Protein AF-A0AAW4ULJ7-F1 (afdb_monomer_lite)

Sequence (119 aa):
MPTNSKKSNSLRASGAFKAPSILLKKGEVDLTDKYDEQAEYLLGLVDECSHNFMEKYDIDEYIIDYEDGMDEEVLKCLAYINMNNIEEAKKIAQESINNGNRGNYENGGKAFFDWILML

Structure (mmCIF, N/CA/C/O backbone):
data_AF-A0AAW4ULJ7-F1
#
_entry.id   AF-A0AAW4ULJ7-F1
#
loop_
_atom_site.group_PDB
_atom_site.id
_atom_site.type_symbol
_atom_site.label_atom_id
_atom_site.label_alt_id
_atom_site.label_comp_id
_atom_site.label_asym_id
_atom_site.label_entity_id
_atom_site.label_seq_id
_atom_site.pdbx_PDB_ins_code
_atom_site.Cartn_x
_atom_site.Cartn_y
_atom_site.Cartn_z
_atom_site.occupancy
_atom_site.B_iso_or_equiv
_atom_site.auth_seq_id
_atom_site.auth_comp_id
_atom_site.auth_asym_id
_atom_site.auth_atom_id
_atom_site.pdbx_PDB_model_num
ATOM 1 N N . MET A 1 1 ? -28.895 19.865 -1.180 1.00 45.88 1 MET A N 1
ATOM 2 C CA . MET A 1 1 ? -28.143 18.593 -1.249 1.00 45.88 1 MET A CA 1
ATOM 3 C C . MET A 1 1 ? -28.246 17.804 0.069 1.00 45.88 1 MET A C 1
ATOM 5 O O . MET A 1 1 ? -27.271 17.757 0.801 1.00 45.88 1 MET A O 1
ATOM 9 N N . PRO A 1 2 ? -29.397 17.199 0.422 1.00 46.66 2 PRO A N 1
ATOM 10 C CA . PRO A 1 2 ? -29.567 16.475 1.696 1.00 46.66 2 PRO A CA 1
ATOM 11 C C . PRO A 1 2 ? -29.463 14.943 1.559 1.00 46.66 2 PRO A C 1
ATOM 13 O O . PRO A 1 2 ? -29.445 14.223 2.548 1.00 46.66 2 PRO A O 1
ATOM 16 N N . THR A 1 3 ? -29.426 14.420 0.332 1.00 52.91 3 THR A N 1
ATOM 17 C CA . THR A 1 3 ? -29.600 12.989 0.025 1.00 52.91 3 THR A CA 1
ATOM 18 C C . THR A 1 3 ? -28.301 12.196 -0.075 1.00 52.91 3 THR A C 1
ATOM 20 O O . THR A 1 3 ? -28.354 10.980 -0.251 1.00 52.91 3 THR A O 1
ATOM 23 N N . ASN A 1 4 ? -27.143 12.856 0.019 1.00 51.97 4 ASN A N 1
ATOM 24 C CA . ASN A 1 4 ? -25.850 12.173 -0.033 1.00 51.97 4 ASN A CA 1
ATOM 25 C C . ASN A 1 4 ? -25.400 11.659 1.333 1.00 51.97 4 ASN A C 1
ATOM 27 O O . ASN A 1 4 ? -24.760 10.621 1.362 1.00 51.97 4 ASN A O 1
ATOM 31 N N . SER A 1 5 ? -25.768 12.304 2.446 1.00 52.66 5 SER A N 1
ATOM 32 C CA . SER A 1 5 ? -25.266 11.954 3.787 1.00 52.66 5 SER A CA 1
ATOM 33 C C . SER A 1 5 ? -25.671 10.557 4.267 1.00 52.66 5 SER A C 1
ATOM 35 O O . SER A 1 5 ? -24.947 9.955 5.049 1.00 52.66 5 SER A O 1
ATOM 37 N N . LYS A 1 6 ? -26.798 10.023 3.777 1.00 53.59 6 LYS A N 1
ATOM 38 C CA . LYS A 1 6 ? -27.354 8.724 4.199 1.00 53.59 6 LYS A CA 1
ATOM 39 C C . LYS A 1 6 ? -27.054 7.556 3.252 1.00 53.59 6 LYS A C 1
ATOM 41 O O . LYS A 1 6 ? -27.572 6.464 3.457 1.00 53.59 6 LYS A O 1
ATOM 46 N N . LYS A 1 7 ? -26.282 7.765 2.182 1.00 56.06 7 LYS A N 1
ATOM 47 C CA . LYS A 1 7 ? -25.894 6.682 1.262 1.00 56.06 7 LYS A CA 1
ATOM 48 C C . LYS A 1 7 ? -24.566 6.080 1.715 1.00 56.06 7 LYS A C 1
ATOM 50 O O . LYS A 1 7 ? -23.705 6.816 2.174 1.00 56.06 7 LYS A O 1
ATOM 55 N N . SER A 1 8 ? -24.361 4.778 1.504 1.00 50.88 8 SER A N 1
ATOM 56 C CA . SER A 1 8 ? -23.089 4.087 1.807 1.00 50.88 8 SER A CA 1
ATOM 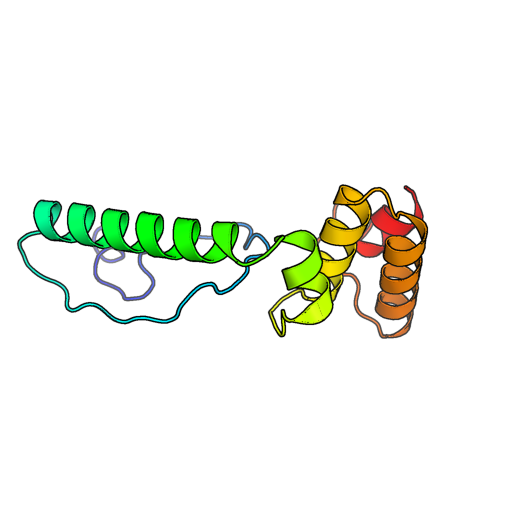57 C C . SER A 1 8 ? -21.861 4.751 1.163 1.00 50.88 8 SER A C 1
ATOM 59 O O . SER A 1 8 ? -20.746 4.625 1.648 1.00 50.88 8 SER A O 1
ATOM 61 N N . ASN A 1 9 ? -22.084 5.491 0.075 1.00 44.09 9 ASN A N 1
ATOM 62 C CA . ASN A 1 9 ? -21.069 6.221 -0.677 1.00 44.09 9 ASN A CA 1
ATOM 63 C C . ASN A 1 9 ? -20.973 7.709 -0.286 1.00 44.09 9 ASN A C 1
ATOM 65 O O . ASN A 1 9 ? -20.402 8.486 -1.046 1.00 44.09 9 ASN A O 1
ATOM 69 N N . SER A 1 10 ? -21.535 8.134 0.851 1.00 52.62 10 SER A N 1
ATOM 70 C CA . SER A 1 10 ? -21.504 9.533 1.310 1.00 52.62 10 SER A CA 1
ATOM 71 C C . SER A 1 10 ? -20.080 10.067 1.513 1.00 52.62 10 SER A C 1
ATOM 73 O O . SER A 1 10 ? -19.833 11.244 1.266 1.00 52.62 10 SER A O 1
ATOM 75 N N . LEU A 1 11 ? -19.142 9.183 1.879 1.00 50.03 11 LEU A N 1
ATOM 76 C CA . LEU A 1 11 ? -17.709 9.462 2.029 1.00 50.03 11 LEU A CA 1
ATOM 77 C C . LEU A 1 11 ? -16.922 9.436 0.712 1.00 50.03 11 LEU A C 1
ATOM 79 O O . LEU A 1 11 ? -15.755 9.820 0.693 1.00 50.03 11 LEU A O 1
ATOM 83 N N . ARG A 1 12 ? -17.529 9.023 -0.409 1.00 48.84 12 ARG A N 1
ATOM 84 C CA . ARG A 1 12 ? -16.900 9.183 -1.726 1.00 48.84 12 ARG A CA 1
ATOM 85 C C . ARG A 1 12 ? -17.080 10.630 -2.166 1.00 48.84 12 ARG A C 1
ATOM 87 O O . ARG A 1 12 ? -17.937 10.951 -2.989 1.00 48.84 12 ARG A O 1
ATOM 94 N N . ALA A 1 13 ? -16.269 11.506 -1.579 1.00 43.75 13 ALA A N 1
ATOM 95 C CA . ALA A 1 13 ? -16.014 12.828 -2.117 1.00 43.75 13 ALA A CA 1
ATOM 96 C C . ALA A 1 13 ? -15.749 12.694 -3.626 1.00 43.75 13 ALA A C 1
ATOM 98 O O . ALA A 1 13 ? -14.930 11.889 -4.073 1.00 43.75 13 ALA A O 1
ATOM 99 N N . SER A 1 14 ? -16.534 13.429 -4.409 1.00 38.03 14 SER A N 1
ATOM 100 C CA . SER A 1 14 ? -16.473 13.439 -5.866 1.00 38.03 14 SER A CA 1
ATOM 101 C C . SER A 1 14 ? -15.054 13.775 -6.335 1.00 38.03 14 SER A C 1
ATOM 103 O O . SER A 1 14 ? -14.543 14.839 -6.010 1.00 38.03 14 SER A O 1
ATOM 105 N N . GLY A 1 15 ? -14.428 12.868 -7.092 1.00 42.47 15 GLY A N 1
ATOM 106 C CA . GLY A 1 15 ? -13.172 13.128 -7.808 1.00 42.47 15 GLY A CA 1
ATOM 107 C C . GLY A 1 15 ? -11.888 13.157 -6.969 1.00 42.47 15 GLY A C 1
ATOM 108 O O . GLY A 1 15 ? -10.881 13.664 -7.453 1.00 42.47 15 GLY A O 1
ATOM 109 N N . ALA A 1 16 ? -11.895 12.639 -5.739 1.00 44.47 16 ALA A N 1
ATOM 110 C CA . ALA A 1 16 ? -10.705 12.619 -4.893 1.00 44.47 16 ALA A CA 1
ATOM 111 C C . ALA A 1 16 ? -9.673 11.592 -5.395 1.00 44.47 16 ALA A C 1
ATOM 113 O O . ALA A 1 16 ? -9.977 10.407 -5.528 1.00 44.47 16 ALA A O 1
ATOM 114 N N . PHE A 1 17 ? -8.457 12.074 -5.652 1.00 51.62 17 PHE A N 1
ATOM 115 C CA . PHE A 1 17 ? -7.221 11.303 -5.773 1.00 51.62 17 PHE A CA 1
ATOM 116 C C . PHE A 1 17 ? -7.244 10.131 -4.775 1.00 51.62 17 PHE A C 1
ATOM 118 O O . PHE A 1 17 ? -7.237 10.360 -3.564 1.00 51.62 17 PHE A O 1
ATOM 125 N N . LYS A 1 18 ? -7.336 8.881 -5.248 1.00 62.22 18 LYS A N 1
ATOM 126 C CA . LYS A 1 18 ? -7.144 7.735 -4.356 1.00 62.22 18 LYS A CA 1
ATOM 127 C C . LYS A 1 18 ? -5.639 7.593 -4.177 1.00 62.22 18 LYS A C 1
ATOM 129 O O . LYS A 1 18 ? -4.960 7.067 -5.055 1.00 62.22 18 LYS A O 1
ATOM 134 N N . ALA A 1 19 ? -5.132 8.166 -3.089 1.00 68.00 19 ALA A N 1
ATOM 135 C CA . ALA A 1 19 ? -3.752 7.955 -2.693 1.00 68.00 19 ALA A CA 1
ATOM 136 C C . ALA A 1 19 ? -3.519 6.445 -2.505 1.00 68.00 19 ALA A C 1
ATOM 138 O O . ALA A 1 19 ? -4.414 5.774 -1.969 1.00 68.00 19 ALA A O 1
ATOM 139 N N . PRO A 1 20 ? -2.360 5.918 -2.931 1.00 74.06 20 PRO A N 1
ATOM 140 C CA . PRO A 1 20 ? -1.950 4.573 -2.562 1.00 74.06 20 PRO A CA 1
ATOM 141 C C . PRO A 1 20 ? -2.033 4.406 -1.041 1.00 74.06 20 PRO A C 1
ATOM 143 O O . PRO A 1 20 ? -1.692 5.319 -0.286 1.00 74.06 20 PRO A O 1
ATOM 146 N N . SER A 1 21 ? -2.548 3.268 -0.590 1.00 79.44 21 SER A N 1
ATOM 147 C CA . SER A 1 21 ? -2.822 3.011 0.823 1.00 79.44 21 SER A CA 1
ATOM 148 C C . SER A 1 21 ? -2.637 1.538 1.131 1.00 79.44 21 SER A C 1
ATOM 150 O O . SER A 1 21 ? -3.144 0.712 0.374 1.00 79.44 21 SER A O 1
ATOM 152 N N . ILE A 1 22 ? -2.038 1.235 2.276 1.00 83.00 22 ILE A N 1
ATOM 153 C CA . ILE A 1 22 ? -1.893 -0.132 2.779 1.00 83.00 22 ILE A CA 1
ATOM 154 C C . ILE A 1 22 ? -3.043 -0.494 3.723 1.00 83.00 22 ILE A C 1
ATOM 156 O O . ILE A 1 22 ? -3.570 0.359 4.450 1.00 83.00 22 ILE A O 1
ATOM 160 N N . LEU A 1 23 ? -3.454 -1.762 3.722 1.00 84.50 23 LEU A N 1
ATOM 161 C CA . LEU A 1 23 ? -4.490 -2.252 4.633 1.00 84.50 23 LEU A CA 1
ATOM 162 C C . LEU A 1 23 ? -3.863 -2.789 5.924 1.00 84.50 23 LEU A C 1
ATOM 164 O O . LEU A 1 23 ? -3.368 -3.908 5.960 1.00 84.50 23 LEU A O 1
ATOM 168 N N . LEU A 1 24 ? -3.983 -2.032 7.017 1.00 84.69 24 LEU A N 1
ATOM 169 C CA . LEU A 1 24 ? -3.469 -2.463 8.326 1.00 84.69 24 LEU A CA 1
ATOM 170 C C . LEU A 1 24 ? -4.373 -3.501 9.009 1.00 84.69 24 LEU A C 1
ATOM 172 O O . LEU A 1 24 ? -3.906 -4.444 9.644 1.00 84.69 24 LEU A O 1
ATOM 176 N N . LYS A 1 25 ? -5.695 -3.307 8.921 1.00 83.50 25 LYS A N 1
ATOM 177 C CA . LYS A 1 25 ? -6.698 -4.183 9.538 1.00 83.50 25 LYS A CA 1
ATOM 178 C C . LYS A 1 25 ? -8.057 -3.985 8.881 1.00 83.50 25 LYS A C 1
ATOM 180 O O . LYS A 1 25 ? -8.468 -2.859 8.612 1.00 83.50 25 LYS A O 1
ATOM 185 N N . LYS A 1 26 ? -8.790 -5.081 8.682 1.00 85.81 26 LYS A N 1
ATOM 186 C CA . LYS A 1 26 ? -10.197 -5.050 8.269 1.00 85.81 26 LYS A CA 1
ATOM 187 C C . LYS A 1 26 ? -11.099 -5.199 9.495 1.00 85.81 26 LYS A C 1
ATOM 189 O O . LYS A 1 26 ? -10.845 -6.053 10.341 1.00 85.81 26 LYS A O 1
ATOM 194 N N . GLY A 1 27 ? -12.148 -4.387 9.582 1.00 84.94 27 GLY A N 1
ATOM 195 C CA . GLY A 1 27 ? -13.113 -4.426 10.678 1.00 84.94 27 GLY A CA 1
ATOM 196 C C . GLY A 1 27 ? -14.462 -3.839 10.276 1.00 84.94 27 GLY A C 1
ATOM 197 O O . GLY A 1 27 ? -14.570 -3.162 9.254 1.00 84.94 27 GLY A O 1
ATOM 198 N N . GLU A 1 28 ? -15.477 -4.116 11.087 1.00 87.50 28 GLU A N 1
ATOM 199 C CA . GLU A 1 28 ? -16.849 -3.628 10.929 1.00 87.50 28 GLU A CA 1
ATOM 200 C C . GLU A 1 28 ? -17.339 -3.108 12.285 1.00 87.50 28 GLU A C 1
ATOM 202 O O . GLU A 1 28 ? -16.981 -3.662 13.325 1.00 87.50 28 GLU A O 1
ATOM 207 N N . VAL A 1 29 ? -18.117 -2.023 12.280 1.00 84.38 29 VAL A N 1
ATOM 208 C CA . VAL A 1 29 ? -18.665 -1.401 13.493 1.00 84.38 29 VAL A CA 1
ATOM 209 C C . VAL A 1 29 ? -20.112 -0.999 13.228 1.00 84.38 29 VAL A C 1
ATOM 211 O O . VAL A 1 29 ? -20.399 -0.339 12.227 1.00 84.38 29 VAL A O 1
ATOM 214 N N . ASP A 1 30 ? -21.012 -1.373 14.135 1.00 88.31 30 ASP A N 1
ATOM 215 C C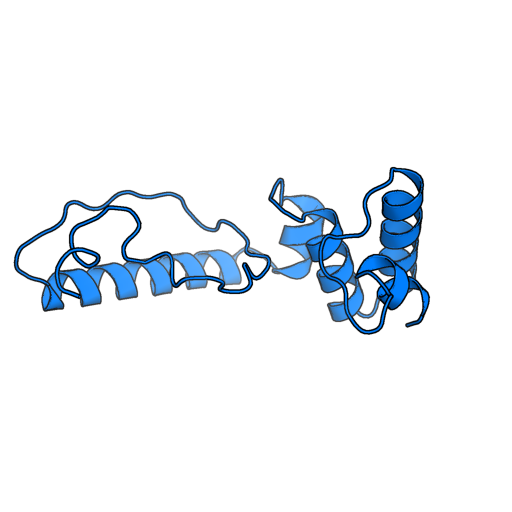A . ASP A 1 30 ? -22.423 -0.994 14.061 1.00 88.31 30 ASP A CA 1
ATOM 216 C C . ASP A 1 30 ? -22.606 0.498 14.345 1.00 88.31 30 ASP A C 1
ATOM 218 O O . ASP A 1 30 ? -22.059 1.037 15.308 1.00 88.31 30 ASP A O 1
ATOM 222 N N . LEU A 1 31 ? -23.394 1.184 13.517 1.00 88.38 31 LEU A N 1
ATOM 223 C CA . LEU A 1 31 ? -23.690 2.603 13.712 1.00 88.38 31 LEU A CA 1
ATOM 224 C C . LEU A 1 31 ? -24.629 2.805 14.901 1.00 88.38 31 LEU A C 1
ATOM 226 O O . LEU A 1 31 ? -25.626 2.100 15.052 1.00 88.38 31 LEU A O 1
ATOM 230 N N . THR A 1 32 ? -24.327 3.816 15.709 1.00 89.06 32 THR A N 1
ATOM 231 C CA . THR A 1 32 ? -25.116 4.184 16.885 1.00 89.06 32 THR A CA 1
ATOM 232 C C . THR A 1 32 ? -25.546 5.647 16.804 1.00 89.06 32 THR A C 1
ATOM 234 O O . THR A 1 32 ? -24.933 6.442 16.095 1.00 89.06 32 THR A O 1
ATOM 237 N N . ASP A 1 33 ? -26.570 6.028 17.570 1.00 91.88 33 ASP A N 1
ATOM 238 C CA . ASP A 1 33 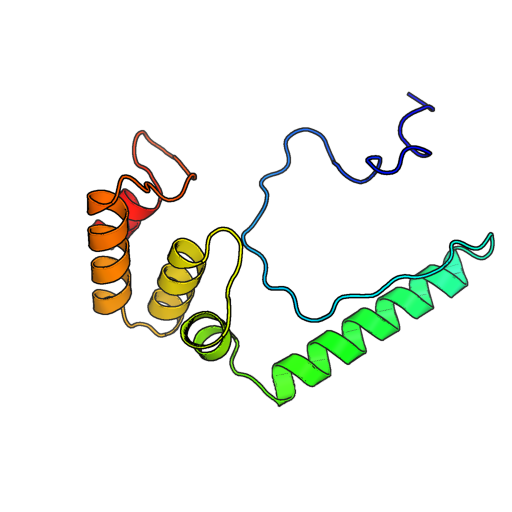? -26.985 7.436 17.696 1.00 91.88 33 ASP A CA 1
ATOM 239 C C . ASP A 1 33 ? -26.044 8.253 18.606 1.00 91.88 33 ASP A C 1
ATOM 241 O O . ASP A 1 33 ? -26.193 9.467 18.751 1.00 91.88 33 ASP A O 1
ATOM 245 N N . LYS A 1 34 ? -25.058 7.595 19.226 1.00 93.38 34 LYS A N 1
ATOM 246 C CA . LYS A 1 34 ? -24.050 8.203 20.094 1.00 93.38 34 LYS A CA 1
ATOM 247 C C . LYS A 1 34 ? -22.784 8.538 19.308 1.00 93.38 34 LYS A C 1
ATOM 249 O O . LYS A 1 34 ? -21.724 7.951 19.519 1.00 93.38 34 LYS A O 1
ATOM 254 N N . TYR A 1 35 ? -22.912 9.472 18.373 1.00 89.12 35 TYR A N 1
ATOM 255 C CA . TYR A 1 35 ? -21.860 9.757 17.395 1.00 89.12 35 TYR A CA 1
ATOM 256 C C . TYR A 1 35 ? -20.515 10.148 18.015 1.00 89.12 35 TYR A C 1
ATOM 258 O O . TYR A 1 35 ? -19.490 9.680 17.531 1.00 89.12 35 TYR A O 1
ATOM 266 N N . ASP A 1 36 ? -20.515 10.948 19.084 1.00 92.56 36 ASP A N 1
ATOM 267 C CA . ASP A 1 36 ? -19.274 11.410 19.720 1.00 92.56 36 ASP A CA 1
ATOM 268 C C . ASP A 1 36 ? -18.518 10.248 20.389 1.00 92.56 36 ASP A C 1
ATOM 270 O O . ASP A 1 36 ? -17.348 10.023 20.086 1.00 92.56 36 ASP A O 1
ATOM 274 N N . GLU A 1 37 ? -19.207 9.430 21.200 1.00 93.38 37 GLU A N 1
ATOM 275 C CA . GLU A 1 37 ? -18.625 8.224 21.820 1.00 93.38 37 GLU A CA 1
ATOM 276 C C . GLU A 1 37 ? -18.110 7.242 20.750 1.00 93.38 37 GLU A C 1
ATOM 278 O O . GLU A 1 37 ? -17.038 6.649 20.881 1.00 93.38 37 GLU A O 1
ATOM 283 N N . GLN A 1 38 ? -18.866 7.076 19.660 1.00 91.75 38 GLN A N 1
ATOM 284 C CA . GLN A 1 38 ? -18.474 6.199 18.562 1.00 91.75 38 GLN A CA 1
ATOM 285 C C . GLN A 1 38 ? -17.252 6.727 17.796 1.00 91.75 38 GLN A C 1
ATOM 287 O O . GLN A 1 38 ? -16.399 5.936 17.394 1.00 91.75 38 GLN A O 1
ATOM 292 N N . ALA A 1 39 ? -17.146 8.041 17.595 1.00 91.44 39 ALA A N 1
ATOM 293 C CA . ALA A 1 39 ? -15.990 8.658 16.956 1.00 91.44 39 ALA A CA 1
ATOM 294 C C . ALA A 1 39 ? -14.726 8.494 17.812 1.00 91.44 39 ALA A C 1
ATOM 296 O O . ALA A 1 39 ? -13.687 8.099 17.283 1.00 91.44 39 ALA A O 1
ATOM 297 N N . GLU A 1 40 ? -14.821 8.720 19.124 1.00 95.06 40 GLU A N 1
ATOM 298 C CA . GLU A 1 40 ? -13.714 8.500 20.063 1.00 95.06 40 GLU A CA 1
ATOM 299 C C . GLU A 1 40 ? -13.248 7.040 20.060 1.00 95.06 40 GLU A C 1
ATOM 301 O O . GLU A 1 40 ? -12.050 6.771 19.970 1.00 95.06 40 GLU A O 1
ATOM 306 N N . TYR A 1 41 ? -14.188 6.090 20.070 1.00 92.31 41 TYR A N 1
ATOM 307 C CA . TYR A 1 41 ? -13.873 4.666 19.969 1.00 92.31 41 TYR A CA 1
ATOM 308 C C . TYR A 1 41 ? -13.133 4.320 18.668 1.00 92.31 41 TYR A C 1
ATOM 310 O O . TYR A 1 41 ? -12.106 3.640 18.698 1.00 92.31 41 TYR A O 1
ATOM 318 N N . LEU A 1 42 ? -13.623 4.803 17.521 1.00 91.44 42 LEU A N 1
ATOM 319 C CA . LEU A 1 42 ? -12.990 4.557 16.222 1.00 91.44 42 LEU A CA 1
ATOM 320 C C . LEU A 1 42 ? -11.586 5.167 16.137 1.00 91.44 42 LEU A C 1
ATOM 322 O O . LEU A 1 42 ? -10.684 4.529 15.598 1.00 91.44 42 LEU A O 1
ATOM 326 N N . LEU A 1 43 ? -11.385 6.369 16.685 1.00 92.56 43 LEU A N 1
ATOM 327 C CA . LEU A 1 43 ? -10.061 6.988 16.764 1.00 92.56 43 LEU A CA 1
ATOM 328 C C . LEU A 1 43 ? -9.111 6.161 17.633 1.00 92.56 43 LEU A C 1
ATOM 330 O O . LEU A 1 43 ? -7.983 5.918 17.212 1.00 92.56 43 LEU A O 1
ATOM 334 N N . GLY A 1 44 ? -9.578 5.667 18.783 1.00 94.44 44 GLY A N 1
ATOM 335 C CA . GLY A 1 44 ? -8.795 4.777 19.642 1.00 94.44 44 GLY A CA 1
ATOM 336 C C . GLY A 1 44 ? -8.375 3.487 18.933 1.00 94.44 44 GLY A C 1
ATOM 337 O O . GLY A 1 44 ? -7.228 3.066 19.047 1.00 94.44 44 GLY A O 1
ATOM 338 N N . LEU A 1 45 ? -9.266 2.898 18.130 1.00 92.00 45 LEU A N 1
ATOM 339 C CA . LEU A 1 45 ? -8.935 1.726 17.317 1.00 92.00 45 LEU A CA 1
ATOM 340 C C . LEU A 1 45 ? -7.884 2.022 16.242 1.00 92.00 45 LEU A C 1
ATOM 342 O O . LEU A 1 45 ? -7.014 1.186 16.002 1.00 92.00 45 LEU A O 1
ATOM 346 N N . VAL A 1 46 ? -7.977 3.170 15.562 1.00 90.69 46 VAL A N 1
ATOM 347 C CA . VAL A 1 46 ? -6.996 3.568 14.539 1.00 90.69 46 VAL A CA 1
ATOM 348 C C . VAL A 1 46 ? -5.630 3.788 15.178 1.00 90.69 46 VAL A C 1
ATOM 350 O O . VAL A 1 46 ? -4.639 3.271 14.663 1.00 90.69 46 VAL A O 1
ATOM 353 N N . ASP A 1 47 ? -5.586 4.491 16.309 1.00 93.44 47 ASP A N 1
ATOM 354 C CA . ASP A 1 47 ? -4.354 4.743 17.056 1.00 93.44 47 ASP A CA 1
ATOM 355 C C . ASP A 1 47 ? -3.702 3.423 17.489 1.00 93.44 47 ASP A C 1
ATOM 357 O O . ASP A 1 47 ? -2.575 3.133 17.096 1.00 93.44 47 ASP A O 1
ATOM 361 N N . GLU A 1 48 ? -4.457 2.538 18.147 1.00 94.06 48 GLU A N 1
ATOM 362 C CA . GLU A 1 48 ? -3.975 1.219 18.571 1.00 94.06 48 GLU A CA 1
ATOM 363 C C . GLU A 1 48 ? -3.481 0.364 17.391 1.00 94.06 48 GLU A C 1
ATOM 365 O O . GLU A 1 48 ? -2.419 -0.259 17.463 1.00 94.06 48 GLU A O 1
ATOM 370 N N . CYS A 1 49 ? -4.241 0.297 16.293 1.00 92.19 49 CYS A N 1
ATOM 371 C CA . CYS A 1 49 ? -3.864 -0.519 15.139 1.00 92.19 49 CYS A CA 1
ATOM 372 C C . CYS A 1 49 ? -2.618 0.030 14.443 1.00 92.19 49 CYS A C 1
ATOM 374 O O . CYS A 1 49 ? -1.742 -0.750 14.072 1.00 92.19 49 CYS A O 1
ATOM 376 N N . SER A 1 50 ? -2.536 1.351 14.276 1.00 91.19 50 SER A N 1
ATOM 377 C CA . SER A 1 50 ? -1.377 1.997 13.665 1.00 91.19 50 SER A CA 1
ATOM 378 C C . SER A 1 50 ? -0.131 1.837 14.534 1.00 91.19 50 SER A C 1
ATOM 380 O O . SER A 1 50 ? 0.905 1.421 14.027 1.00 91.19 50 SER A O 1
ATOM 382 N N . HIS A 1 51 ? -0.245 2.037 15.848 1.00 93.75 51 HIS A N 1
ATOM 383 C CA . HIS A 1 51 ? 0.856 1.856 16.786 1.00 93.75 51 HIS A CA 1
ATOM 384 C C . HIS A 1 51 ? 1.395 0.423 16.760 1.00 93.75 51 HIS A C 1
ATOM 386 O O . HIS A 1 51 ? 2.578 0.208 16.509 1.00 93.75 51 HIS A O 1
ATOM 392 N N . ASN A 1 52 ? 0.512 -0.568 16.908 1.00 93.44 52 ASN A N 1
ATOM 393 C CA . ASN A 1 52 ? 0.888 -1.982 16.870 1.00 93.44 52 ASN A CA 1
ATOM 394 C C . ASN A 1 52 ? 1.529 -2.404 15.542 1.00 93.44 52 ASN A C 1
ATOM 396 O O . ASN A 1 52 ? 2.335 -3.333 15.517 1.00 93.44 52 ASN A O 1
ATOM 400 N N . PHE A 1 53 ? 1.118 -1.788 14.432 1.00 92.00 53 PHE A N 1
ATOM 401 C CA . PHE A 1 53 ? 1.716 -2.042 13.128 1.00 92.00 53 PHE A CA 1
ATOM 402 C C . PHE A 1 53 ? 3.133 -1.465 13.061 1.00 92.00 53 PHE A C 1
ATOM 404 O O . PHE A 1 53 ? 4.068 -2.203 12.763 1.00 92.00 53 PHE A O 1
ATOM 411 N N . MET A 1 54 ? 3.294 -0.189 13.419 1.00 91.06 54 MET A N 1
ATOM 412 C CA . MET A 1 54 ? 4.580 0.516 13.368 1.00 91.06 54 MET A CA 1
ATOM 413 C C . MET A 1 54 ? 5.609 -0.026 14.373 1.00 91.06 54 MET A C 1
ATOM 415 O O . MET A 1 54 ? 6.805 0.102 14.145 1.00 91.06 54 MET A O 1
ATOM 419 N N . GLU A 1 55 ? 5.180 -0.646 15.478 1.00 93.94 55 GLU A N 1
ATOM 420 C CA . GLU A 1 55 ? 6.093 -1.354 16.390 1.00 93.94 55 GLU A CA 1
ATOM 421 C C . GLU A 1 55 ? 6.658 -2.649 15.790 1.00 93.94 55 GLU A C 1
ATOM 423 O O . GLU A 1 55 ? 7.739 -3.093 16.177 1.00 93.94 55 GLU A O 1
ATOM 428 N N . LYS A 1 56 ? 5.911 -3.295 14.889 1.00 91.81 56 LYS A N 1
ATOM 429 C CA . LYS A 1 56 ? 6.246 -4.624 14.360 1.00 91.81 56 LYS A CA 1
ATOM 430 C C . LYS A 1 56 ? 6.921 -4.582 13.002 1.00 91.81 56 LYS A C 1
ATOM 432 O O . LYS A 1 56 ? 7.675 -5.501 12.694 1.00 91.81 56 LYS A O 1
ATOM 437 N N . TYR A 1 57 ? 6.610 -3.572 12.203 1.00 91.56 57 TYR A N 1
ATOM 438 C CA . TYR A 1 57 ? 7.006 -3.504 10.808 1.00 91.56 57 TYR A CA 1
ATOM 439 C C . TYR A 1 57 ? 7.616 -2.146 10.486 1.00 91.56 57 TYR A C 1
ATOM 441 O O . TYR A 1 57 ? 7.067 -1.106 10.855 1.00 91.56 57 TYR A O 1
ATOM 449 N N . ASP A 1 58 ? 8.715 -2.170 9.737 1.00 92.38 58 ASP A N 1
ATOM 450 C CA . ASP A 1 58 ? 9.098 -1.029 8.916 1.00 92.38 58 ASP A CA 1
ATOM 451 C C . ASP A 1 58 ? 8.147 -0.951 7.714 1.00 92.38 58 ASP A C 1
ATOM 453 O O . ASP A 1 58 ? 7.813 -1.971 7.106 1.00 92.38 58 ASP A O 1
ATOM 457 N N . ILE A 1 59 ? 7.648 0.247 7.407 1.00 89.62 59 ILE A N 1
ATOM 458 C CA . ILE A 1 59 ? 6.602 0.407 6.393 1.00 89.62 59 ILE A CA 1
ATOM 459 C C . ILE A 1 59 ? 7.125 0.149 4.978 1.00 89.62 59 ILE A C 1
ATOM 461 O O . ILE A 1 59 ? 6.387 -0.400 4.160 1.00 89.62 59 ILE A O 1
ATOM 465 N N . ASP A 1 60 ? 8.380 0.508 4.699 1.00 92.12 60 ASP A N 1
ATOM 466 C CA . ASP A 1 60 ? 8.977 0.328 3.380 1.00 92.12 60 ASP A CA 1
ATOM 467 C C . ASP A 1 60 ? 9.250 -1.162 3.146 1.00 92.12 60 ASP A C 1
ATOM 469 O O . ASP A 1 60 ? 8.858 -1.706 2.112 1.00 92.12 60 ASP A O 1
ATOM 473 N N . GLU A 1 61 ? 9.816 -1.853 4.143 1.00 92.25 61 GLU A N 1
ATOM 474 C CA . GLU A 1 61 ? 9.994 -3.313 4.101 1.00 92.25 61 GLU A CA 1
ATOM 475 C C . GLU A 1 61 ? 8.649 -4.042 3.983 1.00 92.25 61 GLU A C 1
ATOM 477 O O . GLU A 1 61 ? 8.499 -4.955 3.169 1.00 92.25 61 GLU A O 1
ATOM 482 N N . TYR A 1 62 ? 7.632 -3.604 4.736 1.00 91.06 62 TYR A N 1
ATOM 483 C CA . TYR A 1 62 ? 6.301 -4.203 4.675 1.00 91.06 62 TYR A CA 1
ATOM 484 C C . TYR A 1 62 ? 5.687 -4.112 3.273 1.00 91.06 62 TYR A C 1
ATOM 486 O O . TYR A 1 62 ? 5.150 -5.095 2.759 1.00 91.06 62 TYR A O 1
ATOM 494 N N . ILE A 1 63 ? 5.786 -2.939 2.643 1.00 90.88 63 ILE A N 1
ATOM 495 C CA . ILE A 1 63 ? 5.301 -2.706 1.280 1.00 90.88 63 ILE A CA 1
ATOM 496 C C . ILE A 1 63 ? 6.009 -3.618 0.273 1.00 90.88 63 ILE A C 1
ATOM 498 O O . ILE A 1 63 ? 5.376 -4.131 -0.651 1.00 90.88 63 ILE A O 1
ATOM 502 N N . ILE A 1 64 ? 7.317 -3.813 0.427 1.00 89.75 64 ILE A N 1
ATOM 503 C CA . ILE A 1 64 ? 8.114 -4.616 -0.504 1.00 89.75 64 ILE A CA 1
ATOM 504 C C . ILE A 1 64 ? 7.764 -6.103 -0.385 1.00 89.75 64 ILE A C 1
ATOM 506 O O . ILE A 1 64 ? 7.556 -6.766 -1.408 1.00 89.75 64 ILE A O 1
ATOM 510 N N . ASP A 1 65 ? 7.669 -6.606 0.843 1.00 86.31 65 ASP A N 1
ATOM 511 C CA . ASP A 1 65 ? 7.633 -8.044 1.108 1.00 86.31 65 ASP A CA 1
ATOM 512 C C . ASP A 1 65 ? 6.218 -8.619 1.269 1.00 86.31 65 ASP A C 1
ATOM 514 O O . ASP A 1 65 ? 6.019 -9.814 1.033 1.00 86.31 65 ASP A O 1
ATOM 518 N N . TYR A 1 66 ? 5.234 -7.806 1.675 1.00 78.00 66 TYR A N 1
ATOM 519 C CA . TYR A 1 66 ? 3.937 -8.313 2.145 1.00 78.00 66 TYR A CA 1
ATOM 520 C C . TYR A 1 66 ? 2.701 -7.668 1.506 1.00 78.00 66 TYR A C 1
ATOM 522 O O . TYR A 1 66 ? 1.626 -8.269 1.571 1.00 78.00 66 TYR A O 1
ATOM 530 N N . GLU A 1 67 ? 2.799 -6.476 0.914 1.00 74.50 67 GLU A N 1
ATOM 531 C CA . GLU A 1 67 ? 1.626 -5.811 0.333 1.00 74.50 67 GLU A CA 1
ATOM 532 C C . GLU A 1 67 ? 1.200 -6.474 -0.994 1.00 74.50 67 GLU A C 1
ATOM 534 O O . GLU A 1 67 ? 1.934 -6.444 -1.976 1.00 74.50 67 GLU A O 1
ATOM 539 N N . ASP A 1 68 ? -0.017 -7.028 -1.026 1.00 69.81 68 ASP A N 1
ATOM 540 C CA . ASP A 1 68 ? -0.697 -7.576 -2.219 1.00 69.81 68 ASP A CA 1
ATOM 541 C C . ASP A 1 68 ? -1.948 -6.728 -2.511 1.00 69.81 68 ASP A C 1
ATOM 543 O O . ASP A 1 68 ? -3.099 -7.105 -2.250 1.00 69.81 68 ASP A O 1
ATOM 547 N N . GLY A 1 69 ? -1.690 -5.479 -2.904 1.00 69.62 69 GLY A N 1
ATOM 548 C CA . GLY A 1 69 ? -2.657 -4.389 -2.881 1.00 69.62 69 GLY A CA 1
ATOM 549 C C . GLY A 1 69 ? -2.852 -3.677 -4.218 1.00 69.62 69 GLY A C 1
ATOM 550 O O . GLY A 1 69 ? -2.202 -3.931 -5.229 1.00 69.62 69 GLY A O 1
ATOM 551 N N . MET A 1 70 ? -3.784 -2.724 -4.222 1.00 67.69 70 MET A N 1
ATOM 552 C CA . MET A 1 70 ? -3.941 -1.806 -5.351 1.00 67.69 70 MET A CA 1
ATOM 553 C C . MET A 1 70 ? -2.692 -0.925 -5.471 1.00 67.69 70 MET A C 1
ATOM 555 O O . MET A 1 70 ? -2.239 -0.379 -4.470 1.00 67.69 70 MET A O 1
ATOM 559 N N . ASP A 1 71 ? -2.192 -0.754 -6.696 1.00 80.75 71 ASP A N 1
ATOM 560 C CA . ASP A 1 71 ? -1.000 0.048 -6.998 1.00 80.75 71 ASP A CA 1
ATOM 561 C C . ASP A 1 71 ? 0.290 -0.472 -6.315 1.00 80.75 71 ASP A C 1
ATOM 563 O O . ASP A 1 71 ? 1.191 0.307 -6.014 1.00 80.75 71 ASP A O 1
ATOM 567 N N . GLU A 1 72 ? 0.408 -1.793 -6.110 1.00 87.19 72 GLU A N 1
ATOM 568 C CA . GLU A 1 72 ? 1.577 -2.465 -5.508 1.00 87.19 72 GLU A CA 1
ATOM 569 C C . GLU A 1 72 ? 2.917 -1.995 -6.103 1.00 87.19 72 GLU A C 1
ATOM 571 O O . GLU A 1 72 ? 3.802 -1.557 -5.375 1.00 87.19 72 GLU A O 1
ATOM 576 N N . GLU A 1 73 ? 3.065 -2.014 -7.432 1.00 90.94 73 GLU A N 1
ATOM 577 C CA . GLU A 1 73 ? 4.301 -1.585 -8.107 1.00 90.94 73 GLU A CA 1
ATOM 578 C C . GLU A 1 73 ? 4.622 -0.099 -7.850 1.00 90.94 73 GLU A C 1
ATOM 580 O O . GLU A 1 73 ? 5.786 0.281 -7.720 1.00 90.94 73 GLU A O 1
ATOM 585 N N . VAL A 1 74 ? 3.595 0.753 -7.727 1.00 91.06 74 VAL A N 1
ATOM 586 C CA . VAL A 1 74 ? 3.765 2.172 -7.371 1.00 91.06 74 VAL A CA 1
ATOM 587 C C . VAL A 1 74 ? 4.256 2.292 -5.931 1.00 91.06 74 VAL A C 1
ATOM 589 O O . VAL A 1 74 ? 5.213 3.023 -5.677 1.00 91.06 74 VAL A O 1
ATOM 592 N N . LEU A 1 75 ? 3.639 1.559 -5.000 1.00 91.38 75 LEU A N 1
ATOM 593 C CA . LEU A 1 75 ? 4.035 1.537 -3.592 1.00 91.38 75 LEU A CA 1
ATOM 594 C C . LEU A 1 75 ? 5.474 1.040 -3.423 1.00 91.38 75 LEU A C 1
ATOM 596 O O . LEU A 1 75 ? 6.254 1.691 -2.732 1.00 91.38 75 LEU A O 1
ATOM 600 N N . LYS A 1 76 ? 5.864 -0.038 -4.111 1.00 93.81 76 LYS A N 1
ATOM 601 C CA . LYS A 1 76 ? 7.235 -0.568 -4.076 1.00 93.81 76 LYS A CA 1
ATOM 602 C C . LYS A 1 76 ? 8.257 0.438 -4.595 1.00 93.81 76 LYS A C 1
ATOM 604 O O . LYS A 1 76 ? 9.290 0.637 -3.963 1.00 93.81 76 LYS A O 1
ATOM 609 N N . CYS A 1 77 ? 7.961 1.132 -5.696 1.00 94.19 77 CYS A N 1
ATOM 610 C CA . CYS A 1 77 ? 8.814 2.221 -6.175 1.00 94.19 77 CYS A CA 1
ATOM 611 C C . CYS A 1 77 ? 8.980 3.325 -5.121 1.00 94.19 77 CYS A C 1
ATOM 613 O O . CYS A 1 77 ? 10.099 3.775 -4.888 1.00 94.19 77 CYS A O 1
ATOM 615 N N .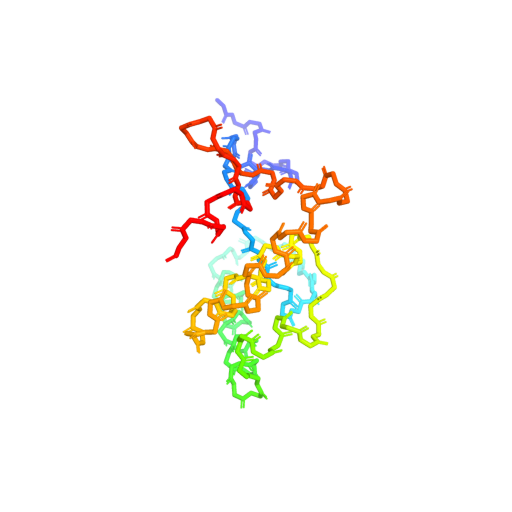 LEU A 1 78 ? 7.889 3.755 -4.475 1.00 92.44 78 LEU A N 1
ATOM 616 C CA . LEU A 1 78 ? 7.940 4.782 -3.428 1.00 92.44 78 LEU A CA 1
ATOM 617 C C . LEU A 1 78 ? 8.764 4.327 -2.215 1.00 92.44 78 LEU A C 1
ATOM 619 O O . LEU A 1 78 ? 9.593 5.103 -1.743 1.00 92.44 78 LEU A O 1
ATOM 623 N N . ALA A 1 79 ? 8.589 3.080 -1.773 1.00 94.25 79 ALA A N 1
ATOM 624 C CA . ALA A 1 79 ? 9.357 2.483 -0.682 1.00 94.25 79 ALA A CA 1
ATOM 625 C C . ALA A 1 79 ? 10.859 2.462 -1.004 1.00 94.25 79 ALA A C 1
ATOM 627 O O . ALA A 1 79 ? 11.670 3.016 -0.265 1.00 94.25 79 ALA A O 1
ATOM 628 N N . TYR A 1 80 ? 11.247 1.941 -2.173 1.00 96.88 80 TYR A N 1
ATOM 629 C CA . TYR A 1 80 ? 12.654 1.926 -2.583 1.00 96.88 80 TYR A CA 1
ATOM 630 C C . TYR A 1 80 ? 13.259 3.328 -2.714 1.00 96.88 80 TYR A C 1
ATOM 632 O O . TYR A 1 80 ? 14.417 3.525 -2.348 1.00 96.88 80 TYR A O 1
ATOM 640 N N . ILE A 1 81 ? 12.495 4.320 -3.185 1.00 95.56 81 ILE A N 1
ATOM 641 C CA . ILE A 1 81 ? 12.953 5.716 -3.231 1.00 95.56 81 ILE A CA 1
ATOM 642 C C . ILE A 1 81 ? 13.185 6.263 -1.822 1.00 95.56 81 ILE A C 1
ATOM 644 O O . ILE A 1 81 ? 14.215 6.897 -1.588 1.00 95.56 81 ILE A O 1
ATOM 648 N N . ASN A 1 82 ? 12.270 6.005 -0.885 1.00 94.50 82 ASN A N 1
ATOM 649 C CA . ASN A 1 82 ? 12.401 6.447 0.503 1.00 94.50 82 ASN A CA 1
ATOM 650 C C . ASN A 1 82 ? 13.619 5.809 1.194 1.00 94.50 82 ASN A C 1
ATOM 652 O O . ASN A 1 82 ? 14.366 6.487 1.898 1.00 94.50 82 ASN A O 1
ATOM 656 N N . MET A 1 83 ? 13.900 4.542 0.880 1.00 95.19 83 MET A N 1
ATOM 657 C CA . MET A 1 83 ? 15.107 3.818 1.299 1.00 95.19 83 MET A CA 1
ATOM 658 C C . MET A 1 83 ? 16.380 4.226 0.529 1.00 95.19 83 MET A C 1
ATOM 660 O O . MET A 1 83 ? 17.442 3.633 0.725 1.00 95.19 83 MET A O 1
ATOM 664 N N . ASN A 1 84 ? 16.305 5.225 -0.360 1.00 96.00 84 ASN A N 1
ATOM 665 C CA . ASN A 1 84 ? 17.400 5.707 -1.207 1.00 96.00 84 ASN A CA 1
ATOM 666 C C . ASN A 1 84 ? 17.989 4.638 -2.160 1.00 96.00 84 ASN A C 1
ATOM 668 O O . ASN A 1 84 ? 19.147 4.721 -2.574 1.00 96.00 84 ASN A O 1
ATOM 672 N N . ASN A 1 85 ? 17.187 3.641 -2.539 1.00 96.31 85 ASN A N 1
ATOM 67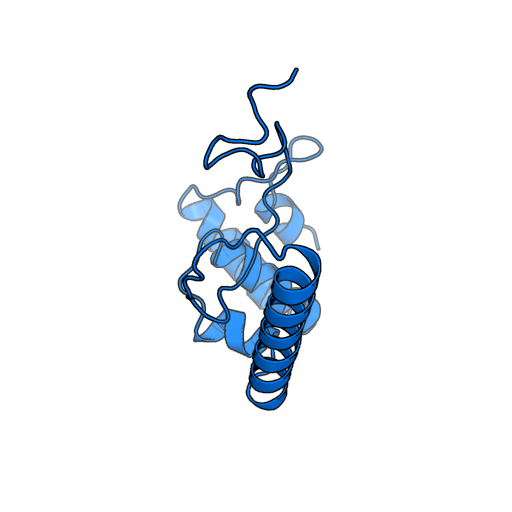3 C CA . ASN A 1 85 ? 17.515 2.600 -3.511 1.00 96.31 85 ASN A CA 1
ATOM 674 C C . ASN A 1 85 ? 16.843 2.878 -4.869 1.00 96.31 85 ASN A C 1
ATOM 676 O O . ASN A 1 85 ? 15.910 2.200 -5.299 1.00 96.31 85 ASN A O 1
ATOM 680 N N . ILE A 1 86 ? 17.327 3.914 -5.555 1.00 96.75 86 ILE A N 1
ATOM 681 C CA . ILE A 1 86 ? 16.734 4.399 -6.812 1.00 96.75 86 ILE A CA 1
ATOM 682 C C . ILE A 1 86 ? 16.820 3.364 -7.946 1.00 96.75 86 ILE A C 1
ATOM 684 O O . ILE A 1 86 ? 15.940 3.317 -8.805 1.00 96.75 86 ILE A O 1
ATOM 688 N N . GLU A 1 87 ? 17.850 2.515 -7.952 1.00 97.12 87 GLU A N 1
ATOM 689 C CA . GLU A 1 87 ? 18.056 1.526 -9.017 1.00 97.12 87 GLU A CA 1
ATOM 690 C C . GLU A 1 87 ? 16.960 0.452 -9.035 1.00 97.12 87 GLU A C 1
ATOM 692 O O . GLU A 1 87 ? 16.422 0.150 -10.102 1.00 97.12 87 GLU A O 1
ATOM 697 N N . GLU A 1 88 ? 16.555 -0.072 -7.873 1.00 97.19 88 GLU A N 1
ATOM 698 C CA . GLU A 1 88 ? 15.441 -1.030 -7.814 1.00 97.19 88 GLU A CA 1
ATOM 699 C C . GLU A 1 88 ? 14.102 -0.373 -8.176 1.00 97.19 88 GLU A C 1
ATOM 701 O O . GLU A 1 88 ? 13.317 -0.955 -8.926 1.00 97.19 88 GLU A O 1
ATOM 706 N N . ALA A 1 89 ? 13.870 0.880 -7.762 1.00 97.12 89 ALA A N 1
ATOM 707 C CA . ALA A 1 89 ? 12.679 1.622 -8.182 1.00 97.12 89 ALA A CA 1
ATOM 708 C C . ALA A 1 89 ? 12.611 1.775 -9.716 1.00 97.12 89 ALA A C 1
ATOM 710 O O . ALA A 1 89 ? 11.564 1.554 -10.329 1.00 97.12 89 ALA A O 1
ATOM 711 N N . LYS A 1 90 ? 13.737 2.094 -10.370 1.00 97.56 90 LYS A N 1
ATOM 712 C CA . LYS A 1 90 ? 13.812 2.182 -11.839 1.00 97.56 90 LYS A CA 1
ATOM 713 C C . LYS A 1 90 ? 13.593 0.841 -12.522 1.00 97.56 90 LYS A C 1
ATOM 715 O O . LYS A 1 90 ? 12.935 0.793 -13.560 1.00 97.56 90 LYS A O 1
ATOM 720 N N . LYS A 1 91 ? 14.126 -0.241 -11.957 1.00 97.38 91 LYS A N 1
ATOM 721 C CA . LYS A 1 91 ? 13.934 -1.589 -12.491 1.00 97.38 91 LYS A CA 1
ATOM 722 C C . LYS A 1 91 ? 12.454 -1.976 -12.488 1.00 97.38 91 LYS A C 1
ATOM 724 O O . LYS A 1 91 ? 11.939 -2.357 -13.538 1.00 97.38 91 LYS A O 1
ATOM 729 N N . ILE A 1 92 ? 11.759 -1.778 -11.366 1.00 95.69 92 ILE A N 1
ATOM 730 C CA . ILE A 1 92 ? 10.313 -2.027 -11.260 1.00 95.69 92 ILE A CA 1
ATOM 731 C C . ILE A 1 92 ? 9.541 -1.154 -12.249 1.00 95.69 92 ILE A C 1
ATOM 733 O O . ILE A 1 92 ? 8.689 -1.659 -12.978 1.00 95.69 92 ILE A O 1
ATOM 737 N N . ALA A 1 93 ? 9.864 0.140 -12.340 1.00 95.94 93 ALA A N 1
ATOM 738 C CA . ALA A 1 93 ? 9.221 1.045 -13.290 1.00 95.94 93 ALA A CA 1
ATOM 739 C C . ALA A 1 93 ? 9.384 0.574 -14.747 1.00 95.94 93 ALA A C 1
ATOM 741 O O . ALA A 1 93 ? 8.422 0.577 -15.517 1.00 95.94 93 ALA A O 1
ATOM 742 N N . GLN A 1 94 ? 10.584 0.123 -15.123 1.00 96.69 94 GLN A N 1
ATOM 743 C CA . GLN A 1 94 ? 10.855 -0.388 -16.463 1.00 96.69 94 GLN A CA 1
ATOM 744 C C . GLN A 1 94 ? 10.094 -1.689 -16.755 1.00 96.69 94 GLN A C 1
ATOM 746 O O . GLN A 1 94 ? 9.537 -1.835 -17.844 1.00 96.69 94 GLN A O 1
ATOM 751 N N . GLU A 1 95 ? 10.057 -2.625 -15.803 1.00 96.25 95 GLU A N 1
ATOM 752 C CA . GLU A 1 95 ? 9.297 -3.877 -15.914 1.00 96.25 95 GLU A CA 1
ATOM 753 C C . GLU A 1 95 ? 7.789 -3.608 -16.033 1.00 96.25 95 GLU A C 1
ATOM 755 O O . GLU A 1 95 ? 7.131 -4.156 -16.920 1.00 96.25 95 GLU A O 1
ATOM 760 N N . SER A 1 96 ? 7.266 -2.679 -15.230 1.00 93.94 96 SER A N 1
ATOM 761 C CA . SER A 1 96 ? 5.858 -2.264 -15.252 1.00 93.94 96 SER A CA 1
ATOM 762 C C . SER A 1 96 ? 5.465 -1.694 -16.620 1.00 93.94 96 SER A C 1
ATOM 764 O O . SER A 1 96 ? 4.477 -2.128 -17.222 1.00 93.94 96 SER A O 1
ATOM 766 N N . ILE A 1 97 ? 6.287 -0.788 -17.172 1.00 93.56 97 ILE A N 1
ATOM 767 C CA . ILE A 1 97 ? 6.081 -0.206 -18.509 1.00 93.56 97 ILE A CA 1
ATOM 768 C C . ILE A 1 97 ? 6.093 -1.290 -19.591 1.00 93.56 97 ILE A C 1
ATOM 770 O O . ILE A 1 97 ? 5.246 -1.268 -20.489 1.00 93.56 97 ILE A O 1
ATOM 774 N N . ASN A 1 98 ? 7.016 -2.252 -19.505 1.00 94.44 98 ASN A N 1
ATOM 775 C CA . ASN A 1 98 ? 7.102 -3.363 -20.457 1.00 94.44 98 ASN A CA 1
ATOM 776 C C . ASN A 1 98 ? 5.845 -4.248 -20.428 1.00 94.44 98 ASN A C 1
ATOM 778 O O . ASN A 1 98 ? 5.430 -4.759 -21.468 1.00 94.44 98 ASN A O 1
ATOM 782 N N . ASN A 1 99 ? 5.208 -4.370 -19.263 1.00 92.31 99 ASN A N 1
ATOM 783 C CA . ASN A 1 99 ? 3.951 -5.094 -19.068 1.00 92.31 99 ASN A CA 1
ATOM 784 C C . ASN A 1 99 ? 2.703 -4.259 -19.417 1.00 92.31 99 ASN A C 1
ATOM 786 O O . ASN A 1 99 ? 1.576 -4.735 -19.285 1.00 92.31 99 ASN A O 1
ATOM 790 N N . GLY A 1 100 ? 2.880 -3.021 -19.889 1.00 88.56 100 GLY A N 1
ATOM 791 C CA . GLY A 1 100 ? 1.791 -2.118 -20.260 1.00 88.56 100 GLY A CA 1
ATOM 792 C C . GLY A 1 100 ? 1.154 -1.376 -19.083 1.00 88.56 100 GLY A C 1
ATOM 793 O O . GLY A 1 100 ? 0.186 -0.643 -19.292 1.00 88.56 100 GLY A O 1
ATOM 794 N N . ASN A 1 101 ? 1.691 -1.516 -17.868 1.00 87.25 101 ASN A N 1
ATOM 795 C CA . ASN A 1 101 ? 1.283 -0.718 -16.721 1.00 87.25 101 ASN A CA 1
ATOM 796 C C . ASN A 1 101 ? 2.068 0.600 -16.700 1.00 87.25 101 ASN A C 1
ATOM 798 O O . ASN A 1 101 ? 3.294 0.618 -16.726 1.00 87.25 101 ASN A O 1
ATOM 802 N N . ARG A 1 102 ? 1.359 1.728 -16.642 1.00 83.75 102 ARG A N 1
ATOM 803 C CA . ARG A 1 102 ? 1.964 3.069 -16.566 1.00 83.75 102 ARG A CA 1
ATOM 804 C C . ARG A 1 102 ? 1.855 3.711 -15.182 1.00 83.75 102 ARG A C 1
ATOM 806 O O . ARG A 1 102 ? 2.320 4.830 -14.982 1.00 83.75 102 ARG A O 1
ATOM 813 N N . GLY A 1 103 ? 1.257 3.001 -14.227 1.00 77.81 103 GLY A N 1
ATOM 814 C CA . GLY A 1 103 ? 1.109 3.456 -12.852 1.00 77.81 103 GLY A CA 1
ATOM 815 C C . GLY A 1 103 ? -0.032 4.449 -12.659 1.00 77.81 103 GLY A C 1
ATOM 816 O O . GLY A 1 103 ? -0.019 5.144 -11.664 1.00 77.81 103 GLY A O 1
ATOM 817 N N . ASN A 1 104 ? -0.989 4.545 -13.595 1.00 76.81 104 ASN A N 1
ATOM 818 C CA . ASN A 1 104 ? -2.283 5.256 -13.500 1.00 76.81 104 ASN A CA 1
ATOM 819 C C . ASN A 1 104 ? -2.286 6.742 -13.063 1.00 76.81 104 ASN A C 1
ATOM 821 O O . ASN A 1 104 ? -3.352 7.358 -13.023 1.00 76.81 104 ASN A O 1
ATOM 825 N N . TYR A 1 105 ? -1.129 7.343 -12.786 1.00 80.31 105 TYR A N 1
ATOM 826 C CA . TYR A 1 105 ? -0.968 8.749 -12.428 1.00 80.31 105 TYR A CA 1
ATOM 827 C C . TYR A 1 105 ? -0.183 9.456 -13.529 1.00 80.31 105 TYR A C 1
ATOM 829 O O . TYR A 1 105 ? 0.961 9.102 -13.800 1.00 80.31 105 TYR A O 1
ATOM 837 N N . GLU A 1 106 ? -0.782 10.464 -14.161 1.00 81.88 106 GLU A N 1
ATOM 838 C CA . GLU A 1 106 ? -0.157 11.218 -15.250 1.00 81.88 106 GLU A CA 1
ATOM 839 C C . GLU A 1 106 ? -0.060 12.704 -14.908 1.00 81.88 106 GLU A C 1
ATOM 841 O O . GLU A 1 106 ? -1.014 13.321 -14.433 1.00 81.88 106 GLU A O 1
ATOM 846 N N . ASN A 1 107 ? 1.100 13.295 -15.185 1.00 81.50 107 ASN A N 1
ATOM 847 C CA . ASN A 1 107 ? 1.316 14.732 -15.087 1.00 81.50 107 ASN A CA 1
ATOM 848 C C . ASN A 1 107 ? 2.305 15.186 -16.166 1.00 81.50 107 ASN A C 1
ATOM 850 O O . ASN A 1 107 ? 3.328 14.541 -16.393 1.00 81.50 107 ASN A O 1
ATOM 854 N N . GLY A 1 108 ? 2.006 16.297 -16.843 1.00 81.94 108 GLY A N 1
ATOM 855 C CA . GLY A 1 108 ? 2.885 16.856 -17.877 1.00 81.94 108 GLY A CA 1
ATOM 856 C C . GLY A 1 108 ? 3.130 15.931 -19.078 1.00 81.94 108 GLY A C 1
ATOM 857 O O . GLY A 1 108 ? 4.187 16.012 -19.697 1.00 81.94 108 GLY A O 1
ATOM 858 N N . GLY A 1 109 ? 2.184 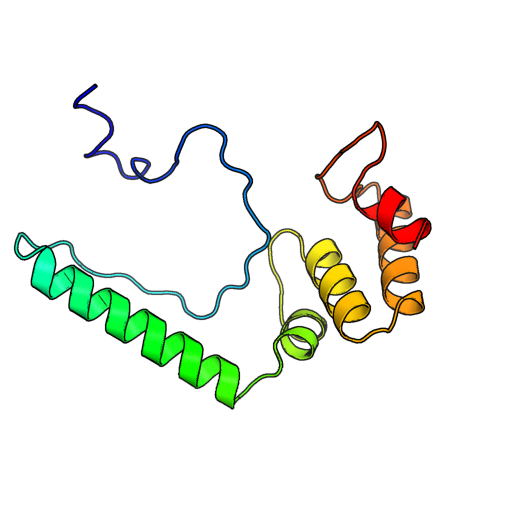15.039 -19.397 1.00 84.88 109 GLY A N 1
ATOM 859 C CA . GLY A 1 109 ? 2.312 14.072 -20.497 1.00 84.88 109 GLY A CA 1
ATOM 860 C C . GLY A 1 109 ? 3.215 12.871 -20.195 1.00 84.88 109 GLY A C 1
ATOM 861 O O . GLY A 1 109 ? 3.582 12.150 -21.119 1.00 84.88 109 GLY A O 1
ATOM 862 N N . LYS A 1 110 ? 3.581 12.668 -18.925 1.00 87.25 110 LYS A N 1
ATOM 863 C CA . LYS A 1 110 ? 4.349 11.518 -18.439 1.00 87.25 110 LYS A CA 1
ATOM 864 C C . LYS A 1 110 ? 3.577 10.806 -17.341 1.00 87.25 110 LYS A C 1
ATOM 866 O O . LYS A 1 110 ? 2.991 11.469 -16.480 1.00 87.25 110 LYS A O 1
ATOM 871 N N . ALA A 1 111 ? 3.583 9.481 -17.379 1.00 90.31 111 ALA A N 1
ATOM 872 C CA . ALA A 1 111 ? 2.983 8.667 -16.338 1.00 90.31 111 ALA A CA 1
ATOM 873 C C . ALA A 1 111 ? 3.951 8.463 -15.162 1.00 90.31 111 ALA A C 1
ATOM 875 O O . ALA A 1 111 ? 5.125 8.830 -15.242 1.00 90.31 111 ALA A O 1
ATOM 876 N N . PHE A 1 112 ? 3.471 7.891 -14.057 1.00 90.88 112 PHE A N 1
ATOM 877 C CA . PHE A 1 112 ? 4.252 7.711 -12.833 1.00 90.88 112 PHE A CA 1
ATOM 878 C C . PHE A 1 112 ? 5.581 7.000 -13.100 1.00 90.88 112 PHE A C 1
ATOM 880 O O . PHE A 1 112 ? 6.637 7.524 -12.755 1.00 90.88 112 PHE A O 1
ATOM 887 N N . PHE A 1 113 ? 5.549 5.855 -13.786 1.00 93.69 113 PHE A N 1
ATOM 888 C CA . PHE A 1 113 ? 6.770 5.098 -14.065 1.00 93.69 113 PHE A CA 1
ATOM 889 C C . PHE A 1 113 ? 7.718 5.825 -15.026 1.00 93.69 113 PHE A C 1
ATOM 891 O O . PHE A 1 113 ? 8.931 5.707 -14.871 1.00 93.69 113 PHE A O 1
ATOM 898 N N . ASP A 1 114 ? 7.207 6.657 -15.941 1.00 93.19 114 ASP A N 1
ATOM 899 C CA . ASP A 1 114 ? 8.060 7.508 -16.782 1.00 93.19 114 ASP A CA 1
ATOM 900 C C . ASP A 1 114 ? 8.828 8.536 -15.940 1.00 93.19 114 ASP A C 1
ATOM 902 O O . ASP A 1 114 ? 9.979 8.848 -16.243 1.00 93.19 114 ASP A O 1
ATOM 906 N N . TRP A 1 115 ? 8.204 9.068 -14.883 1.00 93.50 115 TRP A N 1
ATOM 907 C CA . TRP A 1 115 ? 8.868 9.967 -13.939 1.00 93.50 115 TRP A CA 1
ATOM 908 C C . TRP A 1 115 ? 9.930 9.247 -13.110 1.00 93.50 115 TRP A C 1
ATOM 910 O O . TRP A 1 115 ? 11.009 9.804 -12.920 1.00 93.50 115 TRP A O 1
ATOM 920 N N . ILE A 1 116 ? 9.671 8.009 -12.673 1.00 94.62 116 ILE A N 1
ATOM 921 C CA . ILE A 1 116 ? 10.654 7.219 -11.913 1.00 94.62 116 ILE A CA 1
ATOM 922 C C . ILE A 1 116 ? 11.926 6.973 -12.730 1.00 94.62 116 ILE A C 1
ATOM 924 O O . ILE A 1 116 ? 13.031 7.116 -12.208 1.00 94.62 116 ILE A O 1
ATOM 928 N N . LEU A 1 117 ? 11.800 6.689 -14.029 1.00 94.75 117 LEU A N 1
ATOM 929 C CA . LEU A 1 117 ? 12.957 6.488 -14.910 1.00 94.75 117 LEU A CA 1
ATOM 930 C C . LEU A 1 117 ? 13.832 7.745 -15.093 1.00 94.75 117 LEU A C 1
ATOM 932 O O . LEU A 1 117 ? 14.942 7.638 -15.612 1.00 94.75 117 LEU A O 1
ATOM 936 N N . MET A 1 118 ? 13.362 8.922 -14.668 1.00 93.69 118 MET A N 1
ATOM 937 C CA . MET A 1 118 ? 14.085 10.195 -14.765 1.00 93.69 118 MET A CA 1
ATOM 938 C C . MET A 1 118 ? 14.731 10.677 -13.461 1.00 93.69 118 MET A C 1
ATOM 940 O O . MET A 1 118 ? 15.400 11.713 -13.500 1.00 93.69 118 MET A O 1
ATOM 944 N N . LEU A 1 119 ? 14.495 9.993 -12.337 1.00 88.19 119 LEU A N 1
ATOM 945 C CA . LEU A 1 119 ? 15.143 10.287 -11.051 1.00 88.19 119 LEU A CA 1
ATOM 946 C C . LEU A 1 119 ? 16.654 10.043 -11.119 1.00 88.19 119 LEU A C 1
ATOM 948 O O . LEU A 1 119 ? 17.402 10.779 -10.448 1.00 88.19 119 LEU A O 1
#

Secondary structure (DSSP, 8-state):
--SSTTSTTTT--TT-----------------S-HHHHHHHHHHHHHHHHHHHHHH--HHHHHHHT---TTHHHHHHHHHHHTT-HHHHHHHHHHHHHTT---S-EETTEEHHHHHTT-

Radius of gyration: 18.5 Å; chains: 1; bounding box: 48×27×42 Å

Foldseek 3Di:
DPPLCPDPCVVVDPPDDPPDDADLDDDDDDDDPPVVVVVVVVVVVVVVSVVVDVVVDDPLVCLCPPGPDPLSLVSNLVSCVVVVNLVVSLVSLVVCVVVVHQSPDDDPRHGPSSVSPVD

Organism: NCBI:txid39491

pLDDT: mean 83.41, std 15.82, range [38.03, 97.56]